Protein AF-A0A819YBJ8-F1 (afdb_monomer_lite)

Radius of gyration: 16.82 Å; chains: 1; bounding box: 35×35×50 Å

Sequence (159 aa):
MLARLQFDNVPVCPVVAVLITIRALQNIDLSQFHKDPNGQQSLECLNHMVMDSFSHLSDVIQYLRLIKHPKIFEFCAIPQLMATATLVQLYNNPLVFTSVVKIRKGLACELMLNCSDIKQVEYYFCLFINKIEKKIQKCSNINNKHMQELINKIKQLFN

pLDDT: mean 78.22, std 20.89, range [26.94, 96.0]

Foldseek 3Di:
DDDPPPPPDDPPPPDDPVPDDPPPPPDDDPVVCLVCLLDPVNLVVQQVSLLVVLLCVLVLLVVLVPDDDQVVSLVSLLVVLQVLLQSLQSHSDSVVSVHDRHDDPVVSVVSSVQRRDSVSSLVSNVVSLVSSLVVLVVDDDPSSVSSVVSSVVSVVSSD

Organism: NCBI:txid433720

Secondary structure (DSSP, 8-state):
------TT-----TT-------SS-TT--TTHHHH-TT-HHHHHHHHHHHHHHHHTHHHHHHHHHH--SHHHHHHHHHHHHHHHHHHHHHTT-GGGGTS-----HHHHHHHHHS-SSHHHHHHHHHHHHHHHHHHHHH---TTHHHHHHHHHHHHGGG-

Structure (mmCIF, N/CA/C/O backbone):
data_AF-A0A819YBJ8-F1
#
_entry.id   AF-A0A819YBJ8-F1
#
loop_
_atom_site.group_PDB
_atom_site.id
_atom_site.type_symbol
_atom_site.label_atom_id
_atom_site.label_alt_id
_atom_site.label_comp_id
_atom_site.label_asym_id
_atom_site.label_entity_id
_atom_site.label_seq_id
_atom_site.pdbx_PDB_ins_code
_atom_site.Cartn_x
_atom_site.Cartn_y
_atom_site.Cartn_z
_atom_site.occupancy
_atom_site.B_iso_or_equiv
_atom_site.auth_seq_id
_atom_site.auth_comp_id
_atom_site.auth_asym_id
_atom_site.auth_atom_id
_atom_site.pdbx_PDB_model_num
ATOM 1 N N . MET A 1 1 ? 19.679 -17.518 25.179 1.00 31.16 1 MET A N 1
ATOM 2 C CA . MET A 1 1 ? 18.471 -18.282 24.800 1.00 31.16 1 MET A CA 1
ATOM 3 C C . MET A 1 1 ? 17.512 -17.339 24.074 1.00 31.16 1 MET A C 1
ATOM 5 O O . MET A 1 1 ? 16.513 -16.912 24.628 1.00 31.16 1 MET A O 1
ATOM 9 N N . LEU A 1 2 ? 17.891 -16.918 22.861 1.00 28.52 2 LEU A N 1
ATOM 10 C CA . LEU A 1 2 ? 17.084 -16.034 22.018 1.00 28.52 2 LEU A CA 1
ATOM 11 C C . LEU A 1 2 ? 16.191 -16.916 21.154 1.00 28.52 2 LEU A C 1
ATOM 13 O O . LEU A 1 2 ? 16.690 -17.708 20.353 1.00 28.52 2 LEU A O 1
ATOM 17 N N . ALA A 1 3 ? 14.884 -16.802 21.373 1.00 26.94 3 ALA A N 1
ATOM 18 C CA . ALA A 1 3 ? 13.868 -17.483 20.599 1.00 26.94 3 ALA A CA 1
ATOM 19 C C . ALA A 1 3 ? 14.064 -17.161 19.113 1.00 26.94 3 ALA A C 1
ATOM 21 O O . ALA A 1 3 ? 13.855 -16.034 18.660 1.00 26.94 3 ALA A O 1
ATOM 22 N N . ARG A 1 4 ? 14.472 -18.182 18.355 1.00 29.23 4 ARG A N 1
ATOM 23 C CA . ARG A 1 4 ? 14.201 -18.276 16.925 1.00 29.23 4 ARG A CA 1
ATOM 24 C C . ARG A 1 4 ? 12.684 -18.195 16.772 1.00 29.23 4 ARG A C 1
ATOM 26 O O . ARG A 1 4 ? 12.002 -19.208 16.871 1.00 29.23 4 ARG A O 1
ATOM 33 N N . LEU A 1 5 ? 12.159 -16.989 16.576 1.00 32.81 5 LEU A N 1
ATOM 34 C CA . LEU A 1 5 ? 10.817 -16.804 16.048 1.00 32.81 5 LEU A CA 1
ATOM 35 C C . LEU A 1 5 ? 10.849 -17.349 14.619 1.00 32.81 5 LEU A C 1
ATOM 37 O O . LEU A 1 5 ? 11.322 -16.697 13.688 1.00 32.81 5 LEU A O 1
ATOM 41 N N . GLN A 1 6 ? 10.458 -18.616 14.509 1.00 33.16 6 GLN A N 1
ATO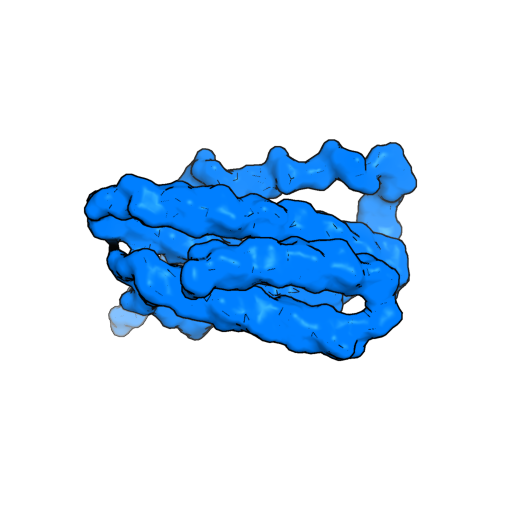M 42 C CA . GLN A 1 6 ? 10.192 -19.319 13.269 1.00 33.16 6 GLN A CA 1
ATOM 43 C C . GLN A 1 6 ? 9.090 -18.553 12.534 1.00 33.16 6 GLN A C 1
ATOM 45 O O . GLN A 1 6 ? 7.911 -18.681 12.845 1.00 33.16 6 GLN A O 1
ATOM 50 N N . PHE A 1 7 ? 9.487 -17.744 11.556 1.00 42.25 7 PHE A N 1
ATOM 51 C CA . PHE A 1 7 ? 8.575 -17.145 10.580 1.00 42.25 7 PHE A CA 1
ATOM 52 C C . PHE A 1 7 ? 8.211 -18.129 9.451 1.00 42.25 7 PHE A C 1
ATOM 54 O O . PHE A 1 7 ? 7.528 -17.741 8.510 1.00 42.25 7 PHE A O 1
ATOM 61 N N . ASP A 1 8 ? 8.629 -19.396 9.549 1.00 35.53 8 ASP A N 1
ATOM 62 C CA . ASP A 1 8 ? 8.460 -20.396 8.487 1.00 35.53 8 ASP A CA 1
ATOM 63 C C . ASP A 1 8 ? 7.144 -21.195 8.578 1.00 35.53 8 ASP A C 1
ATOM 65 O O . ASP A 1 8 ? 6.879 -22.004 7.701 1.00 35.53 8 ASP A O 1
ATOM 69 N N . ASN A 1 9 ? 6.304 -20.979 9.602 1.00 36.88 9 ASN A N 1
ATOM 70 C CA . ASN A 1 9 ? 5.050 -21.731 9.803 1.00 36.88 9 ASN A CA 1
ATOM 71 C C . ASN A 1 9 ? 3.909 -20.886 10.400 1.00 36.88 9 ASN A C 1
ATOM 73 O O . ASN A 1 9 ? 3.123 -21.371 11.215 1.00 36.88 9 ASN A O 1
ATOM 77 N N . VAL A 1 10 ? 3.789 -19.612 10.017 1.00 38.94 10 VAL A N 1
ATOM 78 C CA . VAL A 1 10 ? 2.530 -18.897 10.279 1.00 38.94 10 VAL A CA 1
ATOM 79 C C . VAL A 1 10 ? 1.512 -19.408 9.255 1.00 38.94 10 VAL A C 1
ATOM 81 O O . VAL A 1 10 ? 1.791 -19.293 8.059 1.00 38.94 10 VAL A O 1
ATOM 84 N N . PRO A 1 11 ? 0.367 -19.987 9.668 1.00 31.56 11 PRO A N 1
ATOM 85 C CA . PRO A 1 11 ? -0.674 -20.369 8.729 1.00 31.56 11 PRO A CA 1
ATOM 86 C C . PRO A 1 11 ? -1.072 -19.109 7.970 1.00 31.56 11 PRO A C 1
ATOM 88 O O . PRO A 1 11 ? -1.531 -18.127 8.556 1.00 31.56 11 PRO A O 1
ATOM 91 N N . VAL A 1 12 ? -0.813 -19.123 6.667 1.00 38.38 12 VAL A N 1
ATOM 92 C CA . VAL A 1 12 ? -1.226 -18.075 5.743 1.00 38.38 12 VAL A CA 1
ATOM 93 C C . VAL A 1 12 ? -2.737 -17.987 5.888 1.00 38.38 12 VAL A C 1
ATOM 95 O O . VAL A 1 12 ? -3.439 -18.912 5.486 1.00 38.38 12 VAL A O 1
ATOM 98 N N . CYS A 1 13 ? -3.245 -16.948 6.555 1.00 30.30 13 CYS A N 1
ATOM 99 C CA . CYS A 1 13 ? -4.680 -16.835 6.739 1.00 30.30 13 CYS A CA 1
ATOM 100 C C . CYS A 1 13 ? -5.325 -16.680 5.351 1.00 30.30 13 CYS A C 1
ATOM 102 O O . CYS A 1 13 ? -5.027 -15.705 4.653 1.00 30.30 13 CYS A O 1
ATOM 104 N N . PRO A 1 14 ? -6.179 -17.624 4.925 1.00 35.88 14 PRO A N 1
ATOM 105 C CA . PRO A 1 14 ? -6.569 -17.797 3.530 1.00 35.88 14 PRO A CA 1
ATOM 106 C C . PRO A 1 14 ? -7.708 -16.859 3.100 1.00 35.88 14 PRO A C 1
ATOM 108 O O . PRO A 1 14 ? -8.645 -17.301 2.447 1.00 35.88 14 PRO A O 1
ATOM 111 N N . VAL A 1 15 ? -7.663 -15.567 3.452 1.00 35.88 15 VAL A N 1
ATOM 112 C CA . VAL A 1 15 ? -8.765 -14.642 3.105 1.00 35.88 15 VAL A CA 1
ATOM 113 C C . VAL A 1 15 ? -8.412 -13.600 2.045 1.00 35.88 15 VAL A C 1
ATOM 115 O O . VAL A 1 15 ? -9.329 -13.087 1.424 1.00 35.88 15 VAL A O 1
ATOM 118 N N . VAL A 1 16 ? -7.145 -13.351 1.697 1.00 34.12 16 VAL A N 1
ATOM 119 C CA . VAL A 1 16 ? -6.856 -12.612 0.450 1.00 34.12 16 VAL A CA 1
ATOM 120 C C . VAL A 1 16 ? -5.570 -13.124 -0.194 1.00 34.12 16 VAL A C 1
ATOM 122 O O . VAL A 1 16 ? -4.512 -12.502 -0.135 1.00 34.12 16 VAL A O 1
ATOM 125 N N . ALA A 1 17 ? -5.667 -14.284 -0.845 1.00 33.72 17 ALA A N 1
ATOM 126 C CA . ALA A 1 17 ? -4.879 -14.488 -2.049 1.00 33.72 17 ALA A CA 1
ATOM 127 C C . ALA A 1 17 ? -5.287 -13.364 -3.007 1.00 33.72 17 ALA A C 1
ATOM 129 O O . ALA A 1 17 ? -6.443 -13.300 -3.423 1.00 33.72 17 ALA A O 1
ATOM 130 N N . VAL A 1 18 ? -4.374 -12.440 -3.303 1.00 35.91 18 VAL A N 1
ATOM 131 C CA . VAL A 1 18 ? -4.559 -11.461 -4.378 1.00 35.91 18 VAL A CA 1
ATOM 132 C C . VAL A 1 18 ? -4.536 -12.251 -5.688 1.00 35.91 18 VAL A C 1
ATOM 134 O O . VAL A 1 18 ? -3.501 -12.432 -6.319 1.00 35.91 18 VAL A O 1
ATOM 137 N N . LEU A 1 19 ? -5.687 -12.827 -6.020 1.00 30.12 19 LEU A N 1
ATOM 138 C CA . LEU A 1 19 ? -5.963 -13.628 -7.206 1.00 30.12 19 LEU A CA 1
ATOM 139 C C . LEU A 1 19 ? -7.090 -12.950 -7.991 1.00 30.12 19 LEU A C 1
ATOM 141 O O . LEU A 1 19 ? -8.086 -13.561 -8.347 1.00 30.12 19 LEU A O 1
ATOM 145 N N . ILE A 1 20 ? -6.933 -11.647 -8.210 1.00 30.70 20 ILE A N 1
ATOM 146 C CA . ILE A 1 20 ? -7.686 -10.792 -9.132 1.00 30.70 20 ILE A CA 1
ATOM 147 C C . ILE A 1 20 ? -6.638 -9.712 -9.468 1.00 30.70 20 ILE A C 1
ATOM 149 O O . ILE A 1 20 ? -6.246 -8.976 -8.577 1.00 30.70 20 ILE A O 1
ATOM 153 N N . THR A 1 21 ? -5.924 -9.738 -10.596 1.00 35.25 21 THR A N 1
ATOM 154 C CA . THR A 1 21 ? -6.435 -9.532 -11.953 1.00 35.25 21 THR A CA 1
ATOM 155 C C . THR A 1 21 ? -5.586 -10.188 -13.050 1.00 35.25 21 THR A C 1
ATOM 157 O O . THR A 1 21 ? -4.582 -9.662 -13.525 1.00 35.25 21 THR A O 1
ATOM 160 N N . ILE A 1 22 ? -6.096 -11.288 -13.604 1.00 35.19 22 ILE A N 1
ATOM 161 C CA . ILE A 1 22 ? -5.783 -11.707 -14.978 1.00 35.19 22 ILE A CA 1
ATOM 162 C C . ILE A 1 22 ? -6.905 -11.165 -15.867 1.00 35.19 22 ILE A C 1
ATOM 164 O O . ILE A 1 22 ? -7.810 -11.883 -16.281 1.00 35.19 22 ILE A O 1
ATOM 168 N N . ARG A 1 23 ? -6.907 -9.851 -16.103 1.00 36.06 23 ARG A N 1
ATOM 169 C CA . ARG A 1 23 ? -7.746 -9.240 -17.153 1.00 36.06 23 ARG A CA 1
ATOM 170 C C . ARG A 1 23 ? -6.986 -8.280 -18.071 1.00 36.06 23 ARG A C 1
ATOM 172 O O . ARG A 1 23 ? -7.549 -7.850 -19.067 1.00 36.06 23 ARG A O 1
ATOM 179 N N . ALA A 1 24 ? -5.700 -8.031 -17.803 1.00 35.88 24 ALA A N 1
ATOM 180 C CA . ALA A 1 24 ? -4.827 -7.206 -18.644 1.00 35.88 24 ALA A CA 1
ATOM 181 C C . ALA A 1 24 ? -3.798 -8.005 -19.477 1.00 35.88 24 ALA A C 1
ATOM 183 O O . ALA A 1 24 ? -3.071 -7.425 -20.273 1.00 35.88 24 ALA A O 1
ATOM 184 N N . LEU A 1 25 ? -3.721 -9.333 -19.319 1.00 42.94 25 LEU A N 1
ATOM 185 C CA . LEU A 1 25 ? -2.601 -10.146 -19.826 1.00 42.94 25 LEU A CA 1
ATOM 186 C C . LEU A 1 25 ? -2.957 -11.055 -21.008 1.00 42.94 25 LEU A C 1
ATOM 188 O O . LEU A 1 25 ? -2.346 -12.105 -21.172 1.00 42.94 25 LEU A O 1
ATOM 192 N N . GLN A 1 26 ? -3.946 -10.712 -21.833 1.00 41.66 26 GLN A N 1
ATOM 193 C CA . GLN A 1 26 ? -4.361 -11.642 -22.891 1.00 41.66 26 GLN A CA 1
ATOM 194 C C . GLN A 1 26 ? -3.384 -11.768 -24.073 1.00 41.66 26 GLN A C 1
ATOM 196 O O . GLN A 1 26 ? -3.633 -12.613 -24.917 1.00 41.66 26 GLN A O 1
ATOM 201 N N . ASN A 1 27 ? -2.261 -11.034 -24.127 1.00 47.50 27 ASN A N 1
ATOM 202 C CA . ASN A 1 27 ? -1.284 -11.146 -25.227 1.00 47.50 27 ASN A CA 1
ATOM 203 C C . ASN A 1 27 ? 0.186 -10.866 -24.826 1.00 47.50 27 ASN A C 1
ATOM 205 O O . ASN A 1 27 ? 0.955 -10.372 -25.647 1.00 47.50 27 ASN A O 1
ATOM 209 N N . ILE A 1 28 ? 0.601 -11.126 -23.579 1.00 57.88 28 ILE A N 1
ATOM 210 C CA . ILE A 1 28 ? 1.989 -10.873 -23.140 1.00 57.88 28 ILE A CA 1
ATOM 211 C C . ILE A 1 28 ? 2.692 -12.195 -22.819 1.00 57.88 28 ILE A C 1
ATOM 213 O O . ILE A 1 28 ? 2.272 -12.923 -21.920 1.00 57.88 28 ILE A O 1
ATOM 217 N N . ASP A 1 29 ? 3.789 -12.483 -23.525 1.00 67.06 29 ASP A N 1
ATOM 218 C CA . ASP A 1 29 ? 4.715 -13.549 -23.141 1.00 67.06 29 ASP A CA 1
ATOM 219 C C . ASP A 1 29 ? 5.424 -13.153 -21.840 1.00 67.06 29 ASP A C 1
ATOM 221 O O . ASP A 1 29 ? 6.350 -12.344 -21.831 1.00 67.06 29 ASP A O 1
ATOM 225 N N . LEU A 1 30 ? 4.990 -13.736 -20.723 1.00 75.06 30 LEU A N 1
ATOM 226 C CA . LEU A 1 30 ? 5.535 -13.463 -19.392 1.00 75.06 30 LEU A CA 1
ATOM 227 C C . LEU A 1 30 ? 7.041 -13.756 -19.289 1.00 75.06 30 LEU A C 1
ATOM 229 O O . LEU A 1 30 ? 7.717 -13.181 -18.433 1.00 75.06 30 LEU A O 1
ATOM 233 N N . SER A 1 31 ? 7.592 -14.607 -20.165 1.00 77.44 31 SER A N 1
ATOM 234 C CA . SER A 1 31 ? 9.022 -14.931 -20.168 1.00 77.44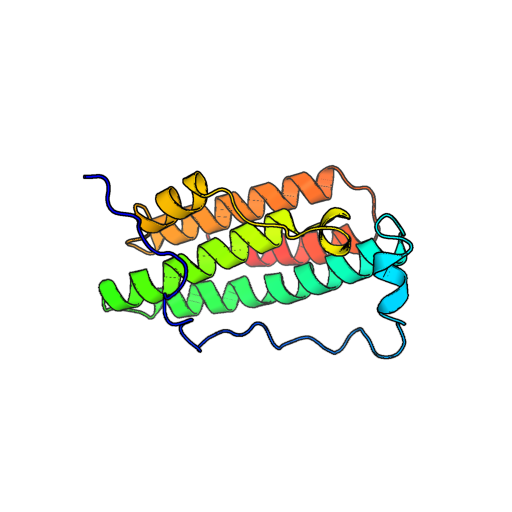 31 SER A CA 1
ATOM 235 C C . SER A 1 31 ? 9.906 -13.732 -20.538 1.00 77.44 31 SER A C 1
ATOM 237 O O . SER A 1 31 ? 11.087 -13.699 -20.177 1.00 77.44 31 SER A O 1
ATOM 239 N N . GLN A 1 32 ? 9.343 -12.716 -21.204 1.00 80.31 32 GLN A N 1
ATOM 240 C CA . GLN A 1 32 ? 10.077 -11.518 -21.610 1.00 80.31 32 GLN A CA 1
ATOM 241 C C . GLN A 1 32 ? 10.463 -10.625 -20.423 1.00 80.31 32 GLN A C 1
ATOM 243 O O . GLN A 1 32 ? 11.506 -9.977 -20.460 1.00 80.31 32 GLN A O 1
ATOM 248 N N . PHE A 1 33 ? 9.688 -10.647 -19.334 1.00 83.06 33 PHE A N 1
ATOM 249 C CA . PHE A 1 33 ? 9.925 -9.778 -18.178 1.00 83.06 33 PHE A CA 1
ATOM 250 C C . PHE A 1 33 ? 11.206 -10.125 -17.416 1.00 83.06 33 PHE A C 1
ATOM 252 O O . PHE A 1 33 ? 11.863 -9.241 -16.875 1.00 83.06 33 PHE A O 1
ATOM 259 N N . HIS A 1 34 ? 11.604 -11.400 -17.415 1.00 81.31 34 HIS A N 1
ATOM 260 C CA . HIS A 1 34 ? 12.889 -11.816 -16.849 1.00 81.31 34 HIS A CA 1
ATOM 261 C C . HIS A 1 34 ? 14.071 -11.420 -17.752 1.00 81.31 34 HIS A C 1
ATOM 263 O O . HIS A 1 34 ? 15.171 -11.173 -17.261 1.00 81.31 34 HIS A O 1
ATOM 269 N N . LYS A 1 35 ? 13.865 -11.373 -19.076 1.00 86.81 35 LYS A N 1
ATOM 270 C CA . LYS A 1 35 ? 14.911 -11.036 -20.057 1.00 86.81 35 LYS A CA 1
ATOM 271 C C . LYS A 1 35 ? 15.186 -9.535 -20.104 1.00 86.81 35 LYS A C 1
ATOM 273 O O . LYS A 1 35 ? 16.344 -9.143 -20.202 1.00 86.81 35 LYS A O 1
ATOM 278 N N . ASP A 1 36 ? 14.137 -8.721 -20.007 1.00 88.00 36 ASP A N 1
ATOM 279 C CA . ASP A 1 36 ? 14.237 -7.263 -19.971 1.00 88.00 36 ASP A CA 1
ATOM 280 C C . ASP A 1 36 ? 13.488 -6.678 -18.757 1.00 88.00 36 ASP A C 1
ATOM 282 O O . ASP A 1 36 ? 12.376 -6.151 -18.880 1.00 88.00 36 ASP A O 1
ATOM 286 N N . PRO A 1 37 ? 14.076 -6.767 -17.551 1.00 84.19 37 PRO A N 1
ATOM 287 C CA . PRO A 1 37 ? 13.425 -6.326 -16.319 1.00 84.19 37 PRO A CA 1
ATOM 288 C C . PRO A 1 37 ? 13.256 -4.801 -16.235 1.00 84.19 37 PRO A C 1
ATOM 290 O O . PRO A 1 37 ? 12.368 -4.320 -15.534 1.00 84.19 37 PRO A O 1
ATOM 293 N N . ASN A 1 38 ? 14.092 -4.037 -16.947 1.00 86.81 38 ASN A N 1
ATOM 294 C CA . ASN A 1 38 ? 13.994 -2.575 -17.037 1.00 86.81 38 ASN A CA 1
ATOM 295 C C . ASN A 1 38 ? 13.171 -2.116 -18.248 1.00 86.81 38 ASN A C 1
ATOM 297 O O . ASN A 1 38 ? 12.952 -0.914 -18.414 1.00 86.81 38 ASN A O 1
ATOM 301 N N . GLY A 1 39 ? 12.726 -3.060 -19.077 1.00 86.44 39 GLY A N 1
ATOM 302 C CA . GLY A 1 39 ? 11.939 -2.802 -20.264 1.00 86.44 39 GLY A CA 1
ATOM 303 C C . GLY A 1 39 ? 10.671 -2.036 -19.936 1.00 86.44 39 GLY A C 1
ATOM 304 O O . GLY A 1 39 ? 10.001 -2.290 -18.929 1.00 86.44 39 GLY A O 1
ATOM 305 N N . GLN A 1 40 ? 10.321 -1.106 -20.821 1.00 86.38 40 GLN A N 1
ATOM 306 C CA . GLN A 1 40 ? 9.124 -0.287 -20.675 1.00 86.38 40 GLN A CA 1
ATOM 307 C C . GLN A 1 40 ? 7.874 -1.162 -20.491 1.00 86.38 40 GLN A C 1
ATOM 309 O O . GLN A 1 40 ? 7.118 -0.945 -19.551 1.00 86.38 40 GLN A O 1
ATOM 314 N N . GLN A 1 41 ? 7.713 -2.210 -21.305 1.00 84.69 41 GLN A N 1
ATOM 315 C CA . GLN A 1 41 ? 6.573 -3.131 -21.214 1.00 84.69 41 GLN A CA 1
ATOM 316 C C . GLN A 1 41 ? 6.519 -3.884 -19.876 1.00 84.69 41 GLN A C 1
ATOM 318 O O . GLN A 1 41 ? 5.441 -4.043 -19.302 1.00 84.69 41 GLN A O 1
ATOM 323 N N . SER A 1 42 ? 7.671 -4.314 -19.351 1.00 86.25 42 SER A N 1
ATOM 324 C CA . SER A 1 42 ? 7.776 -4.998 -18.057 1.00 86.25 42 SER A CA 1
ATOM 325 C C . SER A 1 42 ? 7.311 -4.083 -16.925 1.00 86.25 42 SER A C 1
ATOM 327 O O . SER A 1 42 ? 6.433 -4.442 -16.137 1.00 86.25 42 SER A O 1
ATOM 329 N N . LEU A 1 43 ? 7.843 -2.860 -16.874 1.00 86.94 43 LEU A N 1
ATOM 330 C CA . LEU A 1 43 ? 7.492 -1.886 -15.841 1.00 86.94 43 LEU A CA 1
ATOM 331 C C . LEU A 1 43 ? 6.053 -1.377 -15.974 1.00 86.94 43 LEU A C 1
ATOM 333 O O . LEU A 1 43 ? 5.383 -1.187 -14.960 1.00 86.94 43 LEU A O 1
ATOM 337 N N . GLU A 1 44 ? 5.547 -1.181 -17.190 1.00 85.75 44 GLU A N 1
ATOM 338 C CA . GLU A 1 44 ? 4.155 -0.790 -17.424 1.00 85.75 44 GLU A CA 1
ATOM 339 C C . GLU A 1 44 ? 3.181 -1.874 -16.963 1.00 85.75 44 GLU A C 1
ATOM 341 O O . GLU A 1 44 ? 2.234 -1.563 -16.239 1.00 85.75 44 GLU A O 1
ATOM 346 N N . CYS A 1 45 ? 3.452 -3.139 -17.296 1.00 86.81 45 CYS A N 1
ATOM 347 C CA . CYS A 1 45 ? 2.663 -4.273 -16.829 1.00 86.81 45 CYS A CA 1
ATOM 348 C C . CYS A 1 45 ? 2.674 -4.376 -15.297 1.00 86.81 45 CYS A C 1
ATOM 350 O O . CYS A 1 45 ? 1.622 -4.534 -14.675 1.00 86.81 45 CYS A O 1
ATOM 352 N N . LEU A 1 46 ? 3.850 -4.254 -14.672 1.00 86.69 46 LEU A N 1
ATOM 353 C CA . LEU A 1 46 ? 3.979 -4.256 -13.214 1.00 86.69 46 LEU A CA 1
ATOM 354 C C . LEU A 1 46 ? 3.178 -3.122 -12.574 1.00 86.69 46 LEU A C 1
ATOM 356 O O . LEU A 1 46 ? 2.410 -3.355 -11.643 1.00 86.69 46 LEU A O 1
ATOM 360 N N . ASN A 1 47 ? 3.328 -1.902 -13.086 1.00 88.81 47 ASN A N 1
ATOM 361 C CA . ASN A 1 47 ? 2.628 -0.734 -12.563 1.00 88.81 47 ASN A CA 1
ATOM 362 C C . ASN A 1 47 ? 1.110 -0.866 -12.730 1.00 88.81 47 ASN A C 1
ATOM 364 O O . ASN A 1 47 ? 0.377 -0.474 -11.824 1.00 88.81 47 ASN A O 1
ATOM 368 N N . HIS A 1 48 ? 0.639 -1.467 -13.827 1.00 86.69 48 HIS A N 1
ATOM 369 C CA . HIS A 1 48 ? -0.777 -1.765 -14.023 1.00 86.69 48 HIS A CA 1
ATOM 370 C C . HIS A 1 48 ? -1.302 -2.761 -12.975 1.00 86.69 48 HIS A C 1
ATOM 372 O O . HIS A 1 48 ? -2.329 -2.502 -12.356 1.00 86.69 48 HIS A O 1
ATOM 378 N N . MET A 1 49 ? -0.587 -3.865 -12.720 1.00 86.31 49 MET A N 1
ATOM 379 C CA . MET A 1 49 ? -0.975 -4.840 -11.684 1.00 86.31 49 MET A CA 1
ATOM 380 C C . MET A 1 49 ? -0.992 -4.223 -10.279 1.00 86.31 49 MET A C 1
ATOM 382 O O . MET A 1 49 ? -1.890 -4.495 -9.482 1.00 86.31 49 MET A O 1
ATOM 386 N N . VAL A 1 50 ? -0.011 -3.367 -9.973 1.00 89.75 50 VAL A N 1
ATOM 387 C CA . VAL A 1 50 ? 0.040 -2.652 -8.692 1.00 89.75 50 VAL A CA 1
ATOM 388 C C . VAL A 1 50 ? -1.125 -1.670 -8.568 1.00 89.75 50 VAL A C 1
ATOM 390 O O . VAL A 1 50 ? -1.757 -1.635 -7.517 1.00 89.75 50 VAL A O 1
ATOM 393 N N . MET A 1 51 ? -1.422 -0.894 -9.614 1.00 88.69 51 MET A N 1
ATOM 394 C CA . MET A 1 51 ? -2.549 0.047 -9.633 1.00 88.69 51 MET A CA 1
ATOM 395 C C . MET A 1 51 ? -3.877 -0.671 -9.404 1.00 88.69 51 MET A C 1
ATOM 397 O O . MET A 1 51 ? -4.683 -0.231 -8.588 1.00 88.69 51 MET A O 1
ATOM 401 N N . ASP A 1 52 ? -4.080 -1.789 -10.091 1.00 86.25 52 ASP A N 1
ATOM 402 C CA . ASP A 1 52 ? -5.278 -2.599 -9.940 1.00 86.25 52 ASP A CA 1
ATOM 403 C C . ASP A 1 52 ? -5.423 -3.145 -8.509 1.00 86.25 52 ASP A C 1
ATOM 405 O O . ASP A 1 52 ? -6.452 -2.936 -7.870 1.00 86.25 52 ASP A O 1
ATOM 409 N N . SER A 1 53 ? -4.346 -3.681 -7.927 1.00 87.00 53 SER A N 1
ATOM 410 C CA . SER A 1 53 ? -4.341 -4.118 -6.522 1.00 87.00 53 SER A CA 1
ATOM 411 C C . SER A 1 53 ? -4.621 -2.967 -5.545 1.00 87.00 53 SER A C 1
ATOM 413 O O . SER A 1 53 ? -5.337 -3.138 -4.559 1.00 87.00 53 SER A O 1
ATOM 415 N N . PHE A 1 54 ? -4.078 -1.775 -5.816 1.00 88.81 54 PHE A N 1
ATOM 416 C CA . PHE A 1 54 ? -4.335 -0.567 -5.026 1.00 88.81 54 PHE A CA 1
ATOM 417 C C . PHE A 1 54 ? -5.800 -0.119 -5.088 1.00 88.81 54 PHE A C 1
ATOM 419 O O . PHE A 1 54 ? -6.253 0.564 -4.170 1.00 88.81 54 PHE A O 1
ATOM 426 N N . SER A 1 55 ? -6.553 -0.493 -6.128 1.00 89.19 55 SER A N 1
ATOM 427 C CA . SER A 1 55 ? -7.954 -0.081 -6.276 1.00 89.19 55 SER A CA 1
ATOM 428 C C . SER A 1 55 ? -8.857 -0.639 -5.173 1.00 89.19 55 SER A C 1
ATOM 430 O O . SER A 1 55 ? -9.776 0.044 -4.720 1.00 89.19 55 SER A O 1
ATOM 432 N N . HIS A 1 56 ? -8.507 -1.814 -4.649 1.00 89.06 56 HIS A N 1
ATOM 433 C CA . HIS A 1 56 ? -9.211 -2.496 -3.563 1.00 89.06 56 HIS A CA 1
ATOM 434 C C . HIS A 1 56 ? -8.947 -1.902 -2.176 1.00 89.06 56 HIS A C 1
ATOM 436 O O . HIS A 1 56 ? -9.588 -2.295 -1.201 1.00 89.06 56 HIS A O 1
ATOM 442 N N . LEU A 1 57 ? -8.019 -0.947 -2.051 1.00 89.25 57 LEU A N 1
ATOM 443 C CA . LEU A 1 57 ? -7.653 -0.370 -0.757 1.00 89.25 57 LEU A CA 1
ATOM 444 C C . LEU A 1 57 ? -8.850 0.2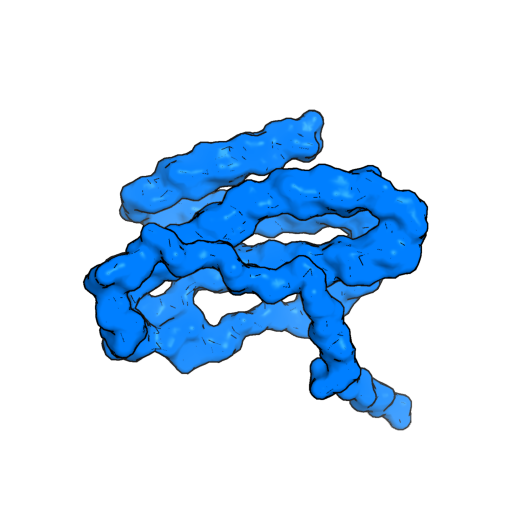95 -0.063 1.00 89.25 57 LEU A C 1
ATOM 446 O O . LEU A 1 57 ? -8.992 0.202 1.154 1.00 89.25 57 LEU A O 1
ATOM 450 N N . SER A 1 58 ? -9.740 0.902 -0.850 1.00 90.06 58 SER A N 1
ATOM 451 C CA . SER A 1 58 ? -10.992 1.498 -0.376 1.00 90.06 58 SER A CA 1
ATOM 452 C C . SER A 1 58 ? -11.879 0.479 0.343 1.00 90.06 58 SER A C 1
ATOM 454 O O . SER A 1 58 ? -12.341 0.734 1.457 1.00 90.06 58 SER A O 1
ATOM 456 N N . ASP A 1 59 ? -12.061 -0.694 -0.266 1.00 89.12 59 ASP A N 1
ATOM 457 C CA . ASP A 1 59 ? -12.892 -1.773 0.272 1.00 89.12 59 ASP A CA 1
ATOM 458 C C . ASP A 1 59 ? -12.252 -2.378 1.526 1.00 89.12 59 ASP A C 1
ATOM 460 O O . ASP A 1 59 ? -12.940 -2.666 2.505 1.00 89.12 59 ASP A O 1
ATOM 464 N N . VAL A 1 60 ? -10.920 -2.502 1.540 1.00 91.81 60 VAL A N 1
ATOM 465 C CA . VAL A 1 60 ? -10.160 -2.970 2.709 1.00 91.81 60 VAL A CA 1
ATOM 466 C C . VAL A 1 60 ? -10.366 -2.045 3.908 1.00 91.81 60 VAL A C 1
ATOM 468 O O . VAL A 1 60 ? -10.636 -2.523 5.009 1.00 91.81 60 VAL A O 1
ATOM 471 N N . ILE A 1 61 ? -10.277 -0.725 3.719 1.00 91.38 61 ILE A N 1
ATOM 472 C CA . ILE A 1 61 ? -10.485 0.248 4.804 1.00 91.38 61 ILE A CA 1
ATOM 473 C C . ILE A 1 61 ? -11.919 0.155 5.335 1.00 91.38 61 ILE A C 1
ATOM 475 O O . ILE A 1 61 ? -12.126 0.116 6.549 1.00 91.38 61 ILE A O 1
ATOM 479 N N . GLN A 1 62 ? -12.910 0.077 4.441 1.00 92.00 62 GLN A N 1
ATOM 480 C CA . GLN A 1 62 ? -14.311 -0.080 4.835 1.00 92.00 62 GLN A CA 1
ATOM 481 C C . GLN A 1 62 ? -14.535 -1.377 5.614 1.00 92.00 62 GLN A C 1
ATOM 483 O O . GLN A 1 62 ? -15.164 -1.352 6.668 1.00 92.00 62 GLN A O 1
ATOM 488 N N . TYR A 1 63 ? -13.964 -2.488 5.153 1.00 93.19 63 TYR A N 1
ATOM 489 C CA . TYR A 1 63 ? -14.030 -3.767 5.850 1.00 93.19 63 TYR A CA 1
ATOM 490 C C . TYR A 1 63 ? -13.432 -3.683 7.261 1.00 93.19 63 TYR A C 1
ATOM 492 O O . TYR A 1 63 ? -14.077 -4.092 8.226 1.00 93.19 63 TYR A O 1
ATOM 500 N N . LEU A 1 64 ? -12.240 -3.095 7.414 1.00 93.19 64 LEU A N 1
ATOM 501 C CA . LEU A 1 64 ? -11.585 -2.963 8.720 1.00 93.19 64 LEU A CA 1
ATOM 502 C C . LEU A 1 64 ? -12.391 -2.092 9.697 1.00 93.19 64 LEU A C 1
ATOM 504 O O . LEU A 1 64 ? -12.424 -2.399 10.887 1.00 93.19 64 LEU A O 1
ATOM 508 N N . ARG A 1 65 ? -13.105 -1.066 9.208 1.00 94.56 65 ARG A N 1
ATOM 509 C CA . ARG A 1 65 ? -14.019 -0.237 10.023 1.00 94.56 65 ARG A CA 1
ATOM 510 C C . ARG A 1 65 ? -15.205 -1.024 10.599 1.00 94.56 65 ARG A C 1
ATOM 512 O O . ARG A 1 65 ? -15.769 -0.609 11.608 1.00 94.56 65 ARG A O 1
ATOM 519 N N . LEU A 1 66 ? -15.592 -2.147 9.988 1.00 94.94 66 LEU A N 1
ATOM 520 C CA . LEU A 1 66 ? -16.721 -2.971 10.440 1.00 94.94 66 LEU A CA 1
ATOM 521 C C . LEU A 1 66 ? -16.337 -3.977 11.539 1.00 94.94 66 LEU A C 1
ATOM 523 O O . LEU A 1 66 ? -17.217 -4.494 12.235 1.00 94.94 66 LEU A O 1
ATOM 527 N N . ILE A 1 67 ? -15.045 -4.268 11.718 1.00 93.69 67 ILE A N 1
ATOM 528 C CA . ILE A 1 67 ? -14.583 -5.269 12.685 1.00 93.69 67 ILE A CA 1
ATOM 529 C C . ILE A 1 67 ? -14.589 -4.680 14.096 1.00 93.69 67 ILE A C 1
ATOM 531 O O . ILE A 1 67 ? -13.842 -3.761 14.412 1.00 93.69 67 ILE A O 1
ATOM 535 N N . LYS A 1 68 ? -15.398 -5.270 14.980 1.00 94.19 68 LYS A N 1
ATOM 536 C CA . LYS A 1 68 ? -15.538 -4.811 16.372 1.00 94.19 68 LYS A CA 1
ATOM 537 C C . LYS A 1 68 ? -14.598 -5.507 17.352 1.00 94.19 68 LYS A C 1
ATOM 539 O O . LYS A 1 68 ? -14.253 -4.934 18.378 1.00 94.19 68 LYS A O 1
ATOM 544 N N . HIS A 1 69 ? -14.226 -6.758 17.079 1.00 94.62 69 HIS A N 1
ATOM 545 C CA . HIS A 1 69 ? -13.436 -7.551 18.018 1.00 94.62 69 HIS A CA 1
ATOM 546 C C . HIS A 1 69 ? -11.939 -7.222 17.873 1.00 94.62 69 HIS A C 1
ATOM 548 O O . HIS A 1 69 ? -11.375 -7.544 16.824 1.00 94.62 69 HIS A O 1
ATOM 554 N N . PRO A 1 70 ? -11.256 -6.678 18.901 1.00 92.69 70 PRO A N 1
ATOM 555 C CA . PRO A 1 70 ? -9.894 -6.144 18.764 1.00 92.69 70 PRO A CA 1
ATOM 556 C C . PRO A 1 70 ? -8.878 -7.149 18.213 1.00 92.69 70 PRO A C 1
ATOM 558 O O . PRO A 1 70 ? -8.113 -6.835 17.311 1.00 92.69 70 PRO A O 1
ATOM 561 N N . LYS A 1 71 ? -8.919 -8.406 18.672 1.00 91.94 71 LYS A N 1
ATOM 562 C CA . LYS A 1 71 ? -7.999 -9.442 18.169 1.00 91.94 71 LYS A CA 1
ATOM 563 C C . LYS A 1 71 ? -8.277 -9.874 16.731 1.00 91.94 71 LYS A C 1
ATOM 565 O O . LYS A 1 71 ? -7.345 -10.243 16.029 1.00 91.94 71 LYS A O 1
ATOM 570 N N . ILE A 1 72 ? -9.534 -9.805 16.288 1.00 92.81 72 ILE A N 1
ATOM 571 C CA . ILE A 1 72 ? -9.886 -10.080 14.887 1.00 92.81 72 ILE A CA 1
ATOM 572 C C . ILE A 1 72 ? -9.462 -8.882 14.033 1.00 92.81 72 ILE A C 1
ATOM 574 O O . ILE A 1 72 ? -8.936 -9.068 12.942 1.00 92.81 72 ILE A O 1
ATOM 578 N N . PHE A 1 73 ? -9.624 -7.663 14.557 1.00 94.00 73 PHE A N 1
ATOM 579 C CA . PHE A 1 73 ? -9.165 -6.445 13.906 1.00 94.00 73 PHE A CA 1
ATOM 580 C C . PHE A 1 73 ? -7.654 -6.481 13.676 1.00 94.00 73 PHE A C 1
ATOM 582 O O . PHE A 1 73 ? -7.236 -6.382 12.531 1.00 94.00 73 PHE A O 1
ATOM 589 N N . GLU A 1 74 ? -6.846 -6.704 14.718 1.00 91.94 74 GLU A N 1
ATOM 590 C CA . GLU A 1 74 ? -5.380 -6.814 14.610 1.00 91.94 74 GLU A CA 1
ATOM 591 C C . GLU A 1 74 ? -4.975 -7.886 13.587 1.00 91.94 74 GLU A C 1
ATOM 593 O O . GLU A 1 74 ? -4.150 -7.648 12.702 1.00 91.94 74 GLU A O 1
ATOM 598 N N . PHE A 1 75 ? -5.610 -9.058 13.669 1.00 90.12 75 PHE A N 1
ATOM 599 C CA . PHE A 1 75 ? -5.355 -10.180 12.773 1.00 90.12 75 PHE A CA 1
ATOM 600 C C . PHE A 1 75 ? -5.658 -9.861 11.305 1.00 90.12 75 PHE A C 1
ATOM 602 O O . PHE A 1 75 ? -4.924 -10.298 10.421 1.00 90.12 75 PHE A O 1
ATOM 609 N N . CYS A 1 76 ? -6.709 -9.086 11.033 1.00 91.38 76 CYS A N 1
ATOM 610 C CA . CYS A 1 76 ? -7.035 -8.643 9.683 1.00 91.38 76 CYS A CA 1
ATOM 611 C C . CYS A 1 76 ? -6.199 -7.434 9.243 1.00 91.38 76 CYS A C 1
ATOM 613 O O . CYS A 1 76 ? -5.792 -7.381 8.091 1.00 91.38 76 CYS A O 1
ATOM 615 N N . ALA A 1 77 ? -5.925 -6.470 10.117 1.00 92.06 77 ALA A N 1
ATOM 616 C CA . ALA A 1 77 ? -5.295 -5.201 9.765 1.00 92.06 77 ALA A CA 1
ATOM 617 C C . ALA A 1 77 ? -3.798 -5.339 9.460 1.00 92.06 77 ALA A C 1
ATOM 619 O O . ALA A 1 77 ? -3.314 -4.785 8.470 1.00 92.06 77 ALA A O 1
ATOM 620 N N . ILE A 1 78 ? -3.064 -6.102 10.277 1.00 89.38 78 ILE A N 1
ATOM 621 C CA . ILE A 1 78 ? -1.607 -6.238 10.148 1.00 89.38 78 ILE A CA 1
ATOM 622 C C . ILE A 1 78 ? -1.214 -6.798 8.763 1.00 89.38 78 ILE A C 1
ATOM 624 O O . ILE A 1 78 ? -0.384 -6.173 8.091 1.00 89.38 78 ILE A O 1
ATOM 628 N N . PRO A 1 79 ? -1.813 -7.903 8.263 1.00 88.81 79 PRO A N 1
ATOM 629 C CA . PRO A 1 79 ? -1.513 -8.407 6.923 1.00 88.81 79 PRO A CA 1
ATOM 630 C C . PRO A 1 79 ? -1.839 -7.409 5.807 1.00 88.81 79 PRO A C 1
ATOM 632 O O . PRO A 1 79 ? -1.074 -7.303 4.851 1.00 88.81 79 PRO A O 1
ATOM 635 N N . GLN A 1 80 ? -2.927 -6.642 5.931 1.00 91.69 80 GLN A N 1
ATOM 636 C CA . GLN A 1 80 ? -3.344 -5.670 4.910 1.00 91.69 80 GLN A CA 1
ATOM 637 C C . GLN A 1 80 ? -2.354 -4.505 4.794 1.00 91.69 80 GLN A C 1
ATOM 639 O O . GLN A 1 80 ? -2.007 -4.064 3.692 1.00 91.69 80 GLN A O 1
ATOM 644 N N . LEU A 1 81 ? -1.815 -4.046 5.925 1.00 92.31 81 LEU A N 1
ATOM 645 C CA . LEU A 1 81 ? -0.765 -3.031 5.940 1.00 92.31 81 LEU A CA 1
ATOM 646 C C . LEU A 1 81 ? 0.561 -3.561 5.394 1.00 92.31 81 LEU A C 1
ATOM 648 O O . LEU A 1 81 ? 1.225 -2.864 4.626 1.00 92.31 81 LEU A O 1
ATOM 652 N N . MET A 1 82 ? 0.935 -4.803 5.716 1.00 89.88 82 MET A N 1
ATOM 653 C CA . MET A 1 82 ? 2.123 -5.442 5.136 1.00 89.88 82 MET A CA 1
ATOM 654 C C . MET A 1 82 ? 1.992 -5.634 3.620 1.00 89.88 82 MET A C 1
ATOM 656 O O . MET A 1 82 ? 2.955 -5.392 2.883 1.00 89.88 82 MET A O 1
ATOM 660 N N . ALA A 1 83 ? 0.807 -6.020 3.141 1.00 87.56 83 ALA A N 1
ATOM 661 C CA . ALA A 1 83 ? 0.511 -6.136 1.718 1.00 87.56 83 ALA A CA 1
ATOM 662 C C . ALA A 1 83 ? 0.642 -4.774 1.022 1.00 87.56 83 ALA A C 1
ATOM 664 O O . ALA A 1 83 ? 1.373 -4.649 0.040 1.00 87.56 83 ALA A O 1
ATOM 665 N N . THR A 1 84 ? 0.052 -3.723 1.593 1.00 92.56 84 THR A N 1
ATOM 666 C CA . THR A 1 84 ? 0.140 -2.360 1.042 1.00 92.56 84 THR A CA 1
ATOM 667 C C . THR A 1 84 ? 1.578 -1.844 1.024 1.00 92.56 84 THR A C 1
ATOM 669 O O . THR A 1 84 ? 2.045 -1.324 0.010 1.00 92.56 84 THR A O 1
ATOM 672 N N . ALA A 1 85 ? 2.333 -2.054 2.104 1.00 89.62 85 ALA A N 1
ATOM 673 C CA . ALA A 1 85 ? 3.756 -1.731 2.159 1.00 89.62 85 ALA A CA 1
ATOM 674 C C . ALA A 1 85 ? 4.560 -2.463 1.072 1.00 89.62 85 ALA A C 1
ATOM 676 O O . ALA A 1 85 ? 5.493 -1.892 0.501 1.00 89.62 85 ALA A O 1
ATOM 677 N N . THR A 1 86 ? 4.190 -3.710 0.772 1.00 87.50 86 THR A N 1
ATOM 678 C CA . THR A 1 86 ? 4.799 -4.502 -0.300 1.00 87.50 86 THR A CA 1
ATOM 679 C C . THR A 1 86 ? 4.465 -3.907 -1.665 1.00 87.50 86 THR A C 1
ATOM 681 O O . THR A 1 86 ? 5.391 -3.638 -2.425 1.00 87.50 86 THR A O 1
ATOM 684 N N . LEU A 1 87 ? 3.200 -3.580 -1.954 1.00 90.62 87 LEU A N 1
ATOM 685 C CA . LEU A 1 87 ? 2.804 -2.927 -3.212 1.00 90.62 87 LEU A CA 1
ATOM 686 C C . LEU A 1 87 ? 3.576 -1.616 -3.455 1.00 90.62 87 LEU A C 1
ATOM 688 O O . LEU A 1 87 ? 4.046 -1.365 -4.565 1.00 90.62 87 LEU A O 1
ATOM 692 N N . VAL A 1 88 ? 3.810 -0.815 -2.407 1.00 92.50 88 VAL A N 1
ATOM 693 C CA . VAL A 1 88 ? 4.665 0.387 -2.492 1.00 92.50 88 VAL A CA 1
ATOM 694 C C . VAL A 1 88 ? 6.104 0.044 -2.903 1.00 92.50 88 VAL A C 1
ATOM 696 O O . VAL A 1 88 ? 6.728 0.805 -3.648 1.00 92.50 88 VAL A O 1
ATOM 699 N N . GLN A 1 89 ? 6.668 -1.074 -2.435 1.00 87.25 89 GLN A N 1
ATOM 700 C CA . GLN A 1 89 ? 8.009 -1.527 -2.836 1.00 87.25 89 GLN A CA 1
ATOM 701 C C . GLN A 1 89 ? 8.046 -2.053 -4.274 1.00 87.25 89 GLN A C 1
ATOM 703 O O . GLN A 1 89 ? 9.047 -1.829 -4.958 1.00 87.25 89 GLN A O 1
ATOM 708 N N . LEU A 1 90 ? 6.971 -2.703 -4.729 1.00 88.81 90 LEU A N 1
ATOM 709 C CA . LEU A 1 90 ? 6.842 -3.232 -6.088 1.00 88.81 90 LEU A CA 1
ATOM 710 C C . LEU A 1 90 ? 6.673 -2.120 -7.132 1.00 88.81 90 LEU A C 1
ATOM 712 O O . LEU A 1 90 ? 7.215 -2.239 -8.226 1.00 88.81 90 LEU A O 1
ATOM 716 N N . TYR A 1 91 ? 5.970 -1.027 -6.803 1.00 90.44 91 TYR A N 1
ATOM 717 C CA . TYR A 1 91 ? 5.704 0.046 -7.766 1.00 90.44 91 TYR A CA 1
ATOM 718 C C . TYR A 1 91 ? 6.992 0.603 -8.386 1.00 90.44 91 TYR A C 1
ATOM 720 O O . TYR A 1 91 ? 7.893 1.075 -7.670 1.00 90.44 91 TYR A O 1
ATOM 728 N N . ASN A 1 92 ? 7.026 0.569 -9.721 1.00 90.56 92 ASN A N 1
ATOM 729 C CA . ASN A 1 92 ? 8.119 0.986 -10.586 1.00 90.56 92 ASN A CA 1
ATOM 730 C C . ASN A 1 92 ? 9.484 0.406 -10.174 1.00 90.56 92 ASN A C 1
ATOM 732 O O . ASN A 1 92 ? 10.478 1.131 -10.091 1.00 90.56 92 ASN A O 1
ATOM 736 N N . ASN A 1 93 ? 9.516 -0.890 -9.844 1.00 88.12 93 ASN A N 1
ATOM 737 C CA . ASN A 1 93 ? 10.716 -1.573 -9.377 1.00 88.12 93 ASN A CA 1
ATOM 738 C C . ASN A 1 93 ? 11.084 -2.770 -10.280 1.00 88.12 93 ASN A C 1
ATOM 740 O O . ASN A 1 93 ? 10.460 -3.825 -10.170 1.00 88.12 93 ASN A O 1
ATOM 744 N N . PRO A 1 94 ? 12.131 -2.662 -11.117 1.00 88.00 94 PRO A N 1
ATOM 745 C CA . PRO A 1 94 ? 12.554 -3.749 -12.007 1.00 88.00 94 PRO A CA 1
ATOM 746 C C . PRO A 1 94 ? 13.116 -4.963 -11.250 1.00 88.00 94 PRO A C 1
ATOM 748 O O . PRO A 1 94 ? 13.120 -6.075 -11.774 1.00 88.00 94 PRO A O 1
ATOM 751 N N . LEU A 1 95 ? 13.544 -4.790 -9.990 1.00 83.50 95 LEU A N 1
ATOM 752 C CA . LEU A 1 95 ? 14.070 -5.884 -9.164 1.00 83.50 95 LEU A CA 1
ATOM 753 C C . LEU A 1 95 ? 13.031 -6.970 -8.876 1.00 83.50 95 LEU A C 1
ATOM 755 O O . LEU A 1 95 ? 13.414 -8.065 -8.475 1.00 83.50 95 LEU A O 1
ATOM 759 N N . VAL A 1 96 ? 11.744 -6.683 -9.088 1.00 84.00 96 VAL A N 1
ATOM 760 C CA . VAL A 1 96 ? 10.651 -7.658 -8.969 1.00 84.00 96 VAL A CA 1
ATOM 761 C C . VAL A 1 96 ? 10.843 -8.837 -9.920 1.00 84.00 96 VAL A C 1
ATOM 763 O O . VAL A 1 96 ? 10.468 -9.957 -9.588 1.00 84.00 96 VAL A O 1
ATOM 766 N N . PHE A 1 97 ? 11.456 -8.604 -11.079 1.00 83.31 97 PHE A N 1
ATOM 767 C CA . PHE A 1 97 ? 11.645 -9.630 -12.102 1.00 83.31 97 PHE A CA 1
ATOM 768 C C . PHE A 1 97 ? 12.916 -10.461 -11.912 1.00 83.31 97 PHE A C 1
ATOM 770 O O . PHE A 1 97 ? 13.039 -11.531 -12.501 1.00 83.31 97 PHE A O 1
ATOM 777 N N . THR A 1 98 ? 13.862 -9.984 -11.100 1.00 81.56 98 THR A N 1
ATOM 778 C CA . THR A 1 98 ? 15.175 -10.622 -10.909 1.00 81.56 98 THR A CA 1
ATOM 779 C C . THR A 1 98 ? 15.405 -11.122 -9.487 1.00 81.56 98 THR A C 1
ATOM 781 O O . THR A 1 98 ? 16.320 -11.907 -9.245 1.00 81.56 98 THR A O 1
ATOM 784 N N . SER A 1 99 ? 14.607 -10.669 -8.520 1.00 77.19 99 SER A N 1
ATOM 785 C CA . SER A 1 99 ? 14.824 -10.947 -7.104 1.00 77.19 99 SER A CA 1
ATOM 786 C C . SER A 1 99 ? 13.531 -10.892 -6.295 1.00 77.19 99 SER A C 1
ATOM 788 O O . SER A 1 99 ? 12.527 -10.307 -6.700 1.00 77.19 99 SER A O 1
ATOM 790 N N . VAL A 1 100 ? 13.562 -11.472 -5.095 1.00 77.56 100 VAL A N 1
ATOM 791 C CA . VAL A 1 100 ? 12.415 -11.421 -4.187 1.00 77.56 100 VAL A CA 1
ATOM 792 C C . VAL A 1 100 ? 12.396 -10.088 -3.439 1.00 77.56 100 VAL A C 1
ATOM 794 O O . VAL A 1 100 ? 13.181 -9.863 -2.516 1.00 77.56 100 VAL A O 1
ATOM 797 N N . VAL A 1 101 ? 11.453 -9.219 -3.797 1.00 79.00 101 VAL A N 1
ATOM 798 C CA . VAL A 1 101 ? 11.208 -7.956 -3.092 1.00 79.00 101 VAL A CA 1
ATOM 799 C C . VAL A 1 101 ? 10.389 -8.225 -1.829 1.00 79.00 101 VAL A C 1
ATOM 801 O O . VAL A 1 101 ? 9.278 -8.745 -1.890 1.00 79.00 101 VAL A O 1
ATOM 804 N N . LYS A 1 102 ? 10.940 -7.869 -0.665 1.00 77.00 102 LYS A N 1
ATOM 805 C CA . LYS A 1 102 ? 10.292 -8.028 0.647 1.00 77.00 102 LYS A CA 1
ATOM 806 C C . LYS A 1 102 ? 10.362 -6.729 1.441 1.00 77.00 102 LYS A C 1
ATOM 808 O O . LYS A 1 102 ? 11.323 -5.967 1.321 1.00 77.00 102 LYS A O 1
ATOM 813 N N . ILE A 1 103 ? 9.380 -6.500 2.310 1.00 80.19 103 ILE A N 1
ATOM 814 C CA . ILE A 1 103 ? 9.468 -5.436 3.314 1.00 80.19 103 ILE A CA 1
ATOM 815 C C . ILE A 1 103 ? 10.577 -5.747 4.329 1.00 80.19 103 ILE A C 1
ATOM 817 O O . ILE A 1 103 ? 10.892 -6.905 4.613 1.00 80.19 103 ILE A O 1
ATOM 821 N N . ARG A 1 104 ? 11.190 -4.705 4.898 1.00 84.62 104 ARG A N 1
ATOM 822 C CA . ARG A 1 104 ? 12.198 -4.882 5.952 1.00 84.62 104 ARG A CA 1
ATOM 823 C C . ARG A 1 104 ? 11.547 -5.446 7.214 1.00 84.62 104 ARG A C 1
ATOM 825 O O . ARG A 1 104 ? 10.489 -4.972 7.617 1.00 84.62 104 ARG A O 1
ATOM 832 N N . LYS A 1 105 ? 12.240 -6.367 7.895 1.00 82.50 105 LYS A N 1
ATOM 833 C CA . LYS A 1 105 ? 11.777 -6.962 9.164 1.00 82.50 105 LYS A CA 1
ATOM 834 C C . LYS A 1 105 ? 11.433 -5.909 10.222 1.00 82.50 105 LYS A C 1
ATOM 836 O O . LYS A 1 105 ? 10.446 -6.068 10.919 1.00 82.50 105 LYS A O 1
ATOM 841 N N . GLY A 1 106 ? 12.196 -4.814 10.290 1.00 92.12 106 GLY A N 1
ATOM 842 C CA . GLY A 1 106 ? 11.909 -3.705 11.207 1.00 92.12 106 GLY A CA 1
ATOM 843 C C . GLY A 1 106 ? 10.537 -3.069 10.968 1.00 92.12 106 GLY A C 1
ATOM 844 O O . GLY A 1 106 ? 9.788 -2.895 11.918 1.00 92.12 106 GLY A O 1
ATOM 845 N N . LEU A 1 107 ? 10.173 -2.823 9.703 1.00 89.38 107 LEU A N 1
ATOM 846 C CA . LEU A 1 107 ? 8.842 -2.317 9.353 1.00 89.38 107 LEU A CA 1
ATOM 847 C C . LEU A 1 107 ? 7.757 -3.349 9.678 1.00 89.38 107 LEU A C 1
ATOM 849 O O . LEU A 1 107 ? 6.698 -2.985 10.167 1.00 89.38 107 LEU A O 1
ATOM 853 N N . ALA A 1 108 ? 8.018 -4.635 9.430 1.00 82.81 108 ALA A N 1
ATOM 854 C CA . ALA A 1 108 ? 7.070 -5.687 9.783 1.00 82.81 108 ALA A CA 1
ATOM 855 C C . ALA A 1 108 ? 6.797 -5.719 11.299 1.00 82.81 108 ALA A C 1
ATOM 857 O O . ALA A 1 108 ? 5.640 -5.723 11.703 1.00 82.81 108 ALA A O 1
ATOM 858 N N . CYS A 1 109 ? 7.844 -5.667 12.130 1.00 92.94 109 CYS A N 1
ATOM 859 C CA . CYS A 1 109 ? 7.702 -5.587 13.585 1.00 92.94 109 CYS A CA 1
ATOM 860 C C . CYS A 1 109 ? 6.964 -4.316 14.023 1.00 92.94 109 CYS A C 1
ATOM 862 O O . CYS A 1 109 ? 6.109 -4.385 14.896 1.00 92.94 109 CYS A O 1
ATOM 864 N N . GLU A 1 110 ? 7.275 -3.171 13.414 1.00 94.00 110 GLU A N 1
ATOM 865 C CA . GLU A 1 110 ? 6.606 -1.900 13.703 1.00 94.00 110 GLU A CA 1
ATOM 866 C C . GLU A 1 110 ? 5.092 -1.994 13.456 1.00 94.00 110 GLU A C 1
ATOM 868 O O . GLU A 1 110 ? 4.303 -1.658 14.336 1.00 94.00 110 GLU A O 1
ATOM 873 N N . LEU A 1 111 ? 4.682 -2.534 12.304 1.00 90.19 111 LEU A N 1
ATOM 874 C CA . LEU A 1 111 ? 3.270 -2.750 11.978 1.00 90.19 111 LEU A CA 1
ATOM 875 C C . LEU A 1 111 ? 2.598 -3.741 12.937 1.00 90.19 111 LEU A C 1
ATOM 877 O O . LEU A 1 111 ? 1.451 -3.551 13.315 1.00 90.19 111 LEU A O 1
ATOM 881 N N . MET A 1 112 ? 3.302 -4.790 13.366 1.00 90.38 112 MET A N 1
ATOM 882 C CA . MET A 1 112 ? 2.750 -5.754 14.326 1.00 90.38 112 MET A CA 1
ATOM 883 C C . MET A 1 112 ? 2.495 -5.147 15.711 1.00 90.38 112 MET A C 1
ATOM 885 O O . MET A 1 112 ? 1.608 -5.615 16.419 1.00 90.38 112 MET A O 1
ATOM 889 N N . LEU A 1 113 ? 3.277 -4.141 16.111 1.00 92.38 113 LEU A N 1
ATOM 890 C CA . LEU A 1 113 ? 3.180 -3.512 17.431 1.00 92.38 113 LEU A CA 1
ATOM 891 C C . LEU A 1 113 ? 2.201 -2.332 17.460 1.00 92.38 113 LEU A C 1
ATOM 893 O O . LEU A 1 113 ? 1.574 -2.092 18.487 1.00 92.38 113 LEU A O 1
ATOM 897 N N . ASN A 1 114 ? 2.069 -1.613 16.343 1.00 90.56 114 ASN A N 1
ATOM 898 C CA . ASN A 1 114 ? 1.396 -0.314 16.276 1.00 90.56 114 ASN A CA 1
ATOM 899 C C . ASN A 1 114 ? 0.121 -0.338 15.417 1.00 90.56 114 ASN A C 1
ATOM 901 O O . ASN A 1 114 ? -0.180 0.653 14.758 1.00 90.56 114 ASN A O 1
ATOM 905 N N . CYS A 1 115 ? -0.585 -1.466 15.311 1.00 88.56 115 CYS A N 1
ATOM 906 C CA . CYS A 1 115 ? -1.806 -1.571 14.497 1.00 88.56 115 CYS A CA 1
ATOM 907 C C . CYS A 1 115 ? -2.953 -2.217 15.280 1.00 88.56 115 CYS A C 1
ATOM 909 O O . CYS A 1 115 ? -3.469 -3.267 14.896 1.00 88.56 115 CYS A O 1
ATOM 911 N N . SER A 1 116 ? -3.334 -1.584 16.391 1.00 88.75 116 SER A N 1
ATOM 912 C CA . SER A 1 116 ? -4.384 -2.073 17.299 1.00 88.75 116 SER A CA 1
ATOM 913 C C . SER A 1 116 ? -5.737 -1.372 17.150 1.00 88.75 116 SER A C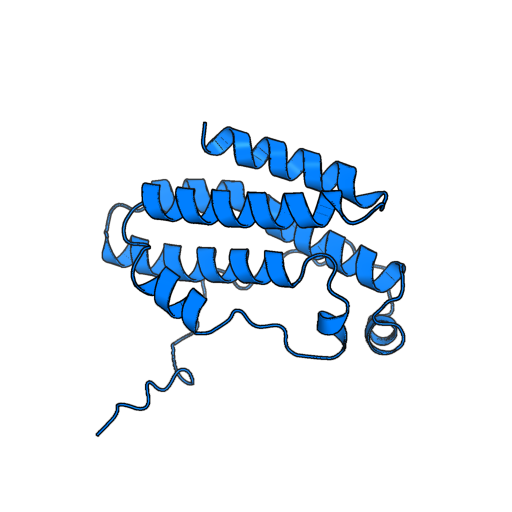 1
ATOM 915 O O . SER A 1 116 ? -6.740 -1.857 17.672 1.00 88.75 116 SER A O 1
ATOM 917 N N . ASP A 1 117 ? -5.797 -0.262 16.412 1.00 92.62 117 ASP A N 1
ATOM 918 C CA . ASP A 1 117 ? -7.035 0.466 16.141 1.00 92.62 117 ASP A CA 1
ATOM 919 C C . ASP A 1 117 ? -7.077 1.046 14.720 1.00 92.62 117 ASP A C 1
ATOM 921 O O . ASP A 1 117 ? -6.069 1.107 14.008 1.00 92.62 117 ASP A O 1
ATOM 925 N N . ILE A 1 118 ? -8.269 1.479 14.301 1.00 94.19 118 ILE A N 1
ATOM 926 C CA . ILE A 1 118 ? -8.495 2.003 12.952 1.00 94.19 118 ILE A CA 1
ATOM 927 C C . ILE A 1 118 ? -7.710 3.284 12.665 1.00 94.19 118 ILE A C 1
ATOM 929 O O . ILE A 1 118 ? -7.231 3.443 11.549 1.00 94.19 118 ILE A O 1
ATOM 933 N N . LYS A 1 119 ? -7.489 4.160 13.652 1.00 94.06 119 LYS A N 1
ATOM 934 C CA . LYS A 1 119 ? -6.754 5.416 13.443 1.00 94.06 119 LYS A CA 1
ATOM 935 C C . LYS A 1 119 ? -5.286 5.138 13.133 1.00 94.06 119 LYS A C 1
ATOM 937 O O . LYS A 1 119 ? -4.714 5.764 12.244 1.00 94.06 119 LYS A O 1
ATOM 942 N N . GLN A 1 120 ? -4.683 4.179 13.836 1.00 94.25 120 GLN A N 1
ATOM 943 C CA . GLN A 1 120 ? -3.315 3.732 13.565 1.00 94.25 120 GLN A CA 1
ATOM 944 C C . GLN A 1 120 ? -3.200 3.115 12.164 1.00 94.25 120 GLN A C 1
ATOM 946 O O . GLN A 1 120 ? -2.267 3.411 11.417 1.00 94.25 120 GLN A O 1
ATOM 951 N N . VAL A 1 121 ? -4.179 2.297 11.775 1.00 94.38 121 VAL A N 1
ATOM 952 C CA . VAL A 1 121 ? -4.224 1.683 10.444 1.00 94.38 121 VAL A CA 1
ATOM 953 C C . VAL A 1 121 ? -4.370 2.733 9.340 1.00 94.38 121 VAL A C 1
ATOM 955 O O . VAL A 1 121 ? -3.617 2.709 8.366 1.00 94.38 121 VAL A O 1
ATOM 958 N N . GLU A 1 122 ? -5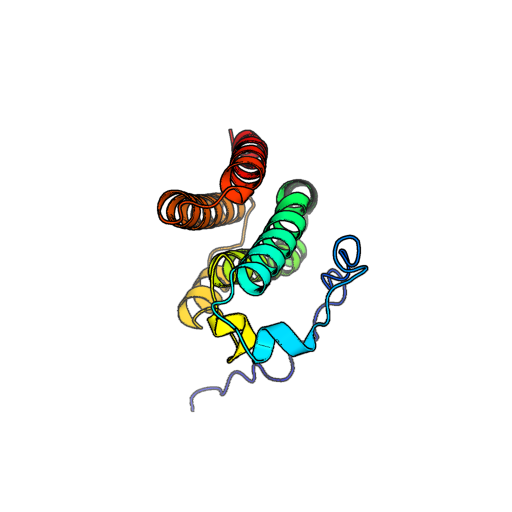.286 3.687 9.500 1.00 94.62 122 GLU A N 1
ATOM 959 C CA . GLU A 1 122 ? -5.483 4.804 8.571 1.00 94.62 122 GLU A CA 1
ATOM 960 C C . GLU A 1 122 ? -4.218 5.666 8.451 1.00 94.62 122 GLU A C 1
ATOM 962 O O . GLU A 1 122 ? -3.818 6.019 7.341 1.00 94.62 122 GLU A O 1
ATOM 967 N N . TYR A 1 123 ? -3.515 5.916 9.562 1.00 95.12 123 TYR A N 1
ATOM 968 C CA . TYR A 1 123 ? -2.214 6.586 9.547 1.00 95.12 123 TYR A CA 1
ATOM 969 C C . TYR A 1 123 ? -1.193 5.850 8.664 1.00 95.12 123 TYR A C 1
ATOM 971 O O . TYR A 1 123 ? -0.558 6.470 7.803 1.00 95.12 123 TYR A O 1
ATOM 979 N N . TYR A 1 124 ? -1.048 4.530 8.823 1.00 96.00 124 TYR A N 1
ATOM 980 C CA . TYR A 1 124 ? -0.114 3.753 8.005 1.00 96.00 124 TYR A CA 1
ATOM 981 C C . TYR A 1 124 ? -0.535 3.684 6.534 1.00 96.00 124 TYR A C 1
ATOM 983 O O . TYR A 1 124 ? 0.328 3.801 5.659 1.00 96.00 124 TYR A O 1
ATOM 991 N N . PHE A 1 125 ? -1.831 3.564 6.233 1.00 94.88 125 PHE A N 1
ATOM 992 C CA . PHE A 1 125 ? -2.311 3.653 4.854 1.00 94.88 125 PHE A CA 1
ATOM 993 C C . PHE A 1 125 ? -1.961 5.001 4.224 1.00 94.88 125 PHE A C 1
ATOM 995 O O . PHE A 1 125 ? -1.344 5.021 3.158 1.00 94.88 125 PHE A O 1
ATOM 1002 N N . CYS A 1 126 ? -2.247 6.118 4.897 1.00 94.44 126 CYS A N 1
ATOM 1003 C CA . CYS A 1 126 ? -1.860 7.456 4.446 1.00 94.44 126 CYS A CA 1
ATOM 1004 C C . CYS A 1 126 ? -0.345 7.566 4.214 1.00 94.44 126 CYS A C 1
ATOM 1006 O O . CYS A 1 126 ? 0.103 8.093 3.193 1.00 94.44 126 CYS A O 1
ATOM 1008 N N . LEU A 1 127 ? 0.466 7.014 5.119 1.00 95.44 127 LEU A N 1
ATOM 1009 C CA . LEU A 1 127 ? 1.921 6.978 4.984 1.00 95.44 127 LEU A CA 1
ATOM 1010 C C . LEU A 1 127 ? 2.371 6.196 3.738 1.00 95.44 127 LEU A C 1
ATOM 1012 O O . LEU A 1 127 ? 3.271 6.647 3.023 1.00 95.44 127 LEU A O 1
ATOM 1016 N N . PHE A 1 128 ? 1.763 5.044 3.449 1.00 95.06 128 PHE A N 1
ATOM 1017 C CA . PHE A 1 128 ? 2.072 4.250 2.256 1.00 95.06 128 PHE A CA 1
ATOM 1018 C C . PHE A 1 128 ? 1.588 4.914 0.965 1.00 95.06 128 PHE A C 1
ATOM 1020 O O . PHE A 1 128 ? 2.339 4.944 -0.013 1.00 95.06 128 PHE A O 1
ATOM 1027 N N . ILE A 1 129 ? 0.406 5.526 0.984 1.00 94.06 129 ILE A N 1
ATOM 1028 C CA . ILE A 1 129 ? -0.143 6.300 -0.132 1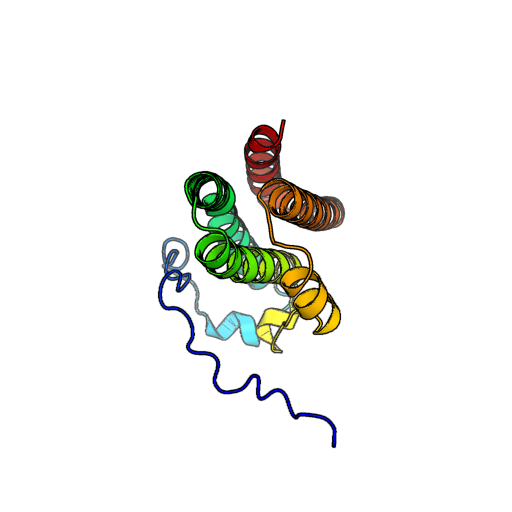.00 94.06 129 ILE A CA 1
ATOM 1029 C C . ILE A 1 129 ? 0.778 7.481 -0.477 1.00 94.06 129 ILE A C 1
ATOM 1031 O O . ILE A 1 129 ? 1.143 7.680 -1.634 1.00 94.06 129 ILE A O 1
ATOM 1035 N N . ASN A 1 130 ? 1.260 8.214 0.526 1.00 93.94 130 ASN A N 1
ATOM 1036 C CA . ASN A 1 130 ? 2.203 9.313 0.312 1.00 93.94 130 ASN A CA 1
ATOM 1037 C C . ASN A 1 130 ? 3.554 8.823 -0.241 1.00 93.94 130 ASN A C 1
ATOM 1039 O O . ASN A 1 130 ? 4.210 9.519 -1.019 1.00 93.94 130 ASN A O 1
ATOM 1043 N N . LYS A 1 131 ? 4.001 7.615 0.133 1.00 94.62 131 LYS A N 1
ATOM 1044 C CA . LYS A 1 131 ? 5.226 7.019 -0.426 1.00 94.62 131 LYS A CA 1
ATOM 1045 C C . LYS A 1 131 ? 5.070 6.667 -1.904 1.00 94.62 131 LYS A C 1
ATOM 1047 O O . LYS A 1 131 ? 5.994 6.936 -2.672 1.00 94.62 131 LYS A O 1
ATOM 1052 N N . ILE A 1 132 ? 3.944 6.076 -2.307 1.00 92.12 132 ILE A N 1
ATOM 1053 C CA . ILE A 1 132 ? 3.711 5.753 -3.721 1.00 92.12 132 ILE A CA 1
ATOM 1054 C C . ILE A 1 132 ? 3.496 7.019 -4.555 1.00 92.12 132 ILE A C 1
ATOM 1056 O O . ILE A 1 132 ? 4.056 7.122 -5.639 1.00 92.12 132 ILE A O 1
ATOM 1060 N N . GLU A 1 133 ? 2.829 8.039 -4.018 1.00 91.25 133 GLU A N 1
ATOM 1061 C CA . GLU A 1 133 ? 2.680 9.341 -4.679 1.00 91.25 133 GLU A CA 1
ATOM 1062 C C . GLU A 1 133 ? 4.034 10.000 -4.983 1.00 91.25 133 GLU A C 1
ATOM 1064 O O . GLU A 1 133 ? 4.277 10.440 -6.108 1.00 91.25 133 GLU A O 1
ATOM 1069 N N . LYS A 1 134 ? 4.971 9.982 -4.028 1.00 91.69 134 LYS A N 1
ATOM 1070 C CA . LYS A 1 134 ? 6.347 10.456 -4.260 1.00 91.69 134 LYS A CA 1
ATOM 1071 C C . LYS A 1 134 ? 7.066 9.661 -5.352 1.00 91.69 134 LYS A C 1
ATOM 1073 O O . LYS A 1 134 ? 7.832 10.234 -6.124 1.00 91.69 134 LYS A O 1
ATOM 1078 N N . LYS A 1 135 ? 6.835 8.344 -5.433 1.00 90.31 135 LYS A N 1
ATOM 1079 C CA . LYS A 1 135 ? 7.384 7.516 -6.520 1.00 90.31 135 LYS A CA 1
ATOM 1080 C C . LYS A 1 135 ? 6.794 7.911 -7.873 1.00 90.31 135 LYS A C 1
ATOM 1082 O O . LYS A 1 135 ? 7.539 8.003 -8.839 1.00 90.31 135 LYS A O 1
ATOM 1087 N N . ILE A 1 136 ? 5.494 8.192 -7.926 1.00 88.06 136 ILE A N 1
ATOM 1088 C CA . ILE A 1 136 ? 4.812 8.641 -9.142 1.00 88.06 136 ILE A CA 1
ATOM 1089 C C . ILE A 1 136 ? 5.373 9.978 -9.628 1.00 88.06 136 ILE A C 1
ATOM 1091 O O . ILE A 1 136 ? 5.665 10.104 -10.808 1.00 88.06 136 ILE A O 1
ATOM 1095 N N . GLN A 1 137 ? 5.578 10.953 -8.736 1.00 84.00 137 GLN A N 1
ATOM 1096 C CA . GLN A 1 137 ? 6.147 12.262 -9.097 1.00 84.00 137 GLN A CA 1
ATOM 1097 C C . GLN A 1 137 ? 7.561 12.158 -9.686 1.00 84.00 137 GLN A C 1
ATOM 1099 O O . GLN A 1 137 ? 7.952 12.976 -10.513 1.00 84.00 137 GLN A O 1
ATOM 1104 N N . LYS A 1 138 ? 8.333 11.151 -9.265 1.00 82.50 138 LYS A N 1
ATOM 1105 C CA . LYS A 1 138 ? 9.703 10.926 -9.738 1.00 82.50 138 LYS A CA 1
ATOM 1106 C C . LYS A 1 138 ? 9.767 10.269 -11.123 1.00 82.50 138 LYS A C 1
ATOM 1108 O O . LYS A 1 138 ? 10.778 10.401 -11.807 1.00 82.50 138 LYS A O 1
ATOM 1113 N N . CYS A 1 139 ? 8.733 9.538 -11.529 1.00 69.69 139 CYS A N 1
ATOM 1114 C CA . CYS A 1 139 ? 8.702 8.817 -12.799 1.00 69.69 139 CYS A CA 1
ATOM 1115 C C . CYS A 1 139 ? 7.868 9.617 -13.801 1.00 69.69 139 CYS A C 1
ATOM 1117 O O . CYS A 1 139 ? 6.774 10.034 -13.466 1.00 69.69 139 CYS A O 1
ATOM 1119 N N . SER A 1 140 ? 8.330 9.844 -15.027 1.00 58.66 140 SER A N 1
ATOM 1120 C CA . SER A 1 140 ? 7.591 10.604 -16.048 1.00 58.66 140 SER A CA 1
ATOM 1121 C C . SER A 1 140 ? 6.924 9.670 -17.068 1.00 58.66 140 SER A C 1
ATOM 1123 O O . SER A 1 140 ? 7.293 9.687 -18.236 1.00 58.66 140 SER A O 1
ATOM 1125 N N . ASN A 1 141 ? 5.973 8.829 -16.637 1.00 60.06 141 ASN A N 1
ATOM 1126 C CA . ASN A 1 141 ? 5.287 7.861 -17.509 1.00 60.06 141 ASN A CA 1
ATOM 1127 C C . ASN A 1 141 ? 3.771 8.124 -17.609 1.00 60.06 141 ASN A C 1
ATOM 1129 O O . ASN A 1 141 ? 3.145 8.621 -16.674 1.00 60.06 141 ASN A O 1
ATOM 1133 N N . ILE A 1 142 ? 3.167 7.753 -18.744 1.00 59.84 142 ILE A N 1
ATOM 1134 C CA . ILE A 1 142 ? 1.742 7.974 -19.080 1.00 59.84 142 ILE A CA 1
ATOM 1135 C C . ILE A 1 142 ? 0.788 7.326 -18.053 1.00 59.84 142 ILE A C 1
ATOM 1137 O O . ILE A 1 142 ? -0.224 7.928 -17.690 1.00 59.84 142 ILE A O 1
ATOM 1141 N N . ASN A 1 143 ? 1.156 6.165 -17.493 1.00 62.34 143 ASN A N 1
ATOM 1142 C CA . ASN A 1 143 ? 0.359 5.423 -16.498 1.00 62.34 143 ASN A CA 1
ATOM 1143 C C . ASN A 1 143 ? 0.197 6.144 -15.147 1.00 62.34 143 ASN A C 1
ATOM 1145 O O . ASN A 1 143 ? -0.631 5.756 -14.323 1.00 62.34 143 ASN A O 1
ATOM 1149 N N . ASN A 1 144 ? 0.947 7.221 -14.914 1.00 73.44 144 ASN A N 1
ATOM 1150 C CA . ASN A 1 144 ? 0.872 7.977 -13.671 1.00 73.44 144 ASN A CA 1
ATOM 1151 C C . ASN A 1 144 ? -0.472 8.678 -13.467 1.00 73.44 144 ASN A C 1
ATOM 1153 O O . ASN A 1 144 ? -0.877 8.847 -12.322 1.00 73.44 144 ASN A O 1
ATOM 1157 N N . LYS A 1 145 ? -1.169 9.084 -14.538 1.00 81.12 145 LYS A N 1
ATOM 1158 C CA . LYS A 1 145 ? -2.434 9.831 -14.413 1.00 81.12 145 LYS A CA 1
ATOM 1159 C C . LYS A 1 145 ? -3.522 8.994 -13.737 1.00 81.12 145 LYS A C 1
ATOM 1161 O O . LYS A 1 145 ? -4.087 9.427 -12.739 1.00 81.12 145 LYS A O 1
ATOM 1166 N N . HIS A 1 146 ? -3.738 7.766 -14.209 1.00 83.94 146 HIS A N 1
ATOM 1167 C CA . HIS A 1 146 ? -4.729 6.853 -13.629 1.00 83.94 146 HIS A CA 1
ATOM 1168 C C . HIS A 1 146 ? -4.401 6.484 -12.179 1.00 83.94 146 HIS A C 1
ATOM 1170 O O . HIS A 1 146 ? -5.280 6.491 -11.317 1.00 83.94 146 HIS A O 1
ATOM 1176 N N . MET A 1 147 ? -3.123 6.233 -11.881 1.00 85.06 147 MET A N 1
ATOM 1177 C CA . MET A 1 147 ? -2.693 5.952 -10.513 1.00 85.06 147 MET A CA 1
ATOM 1178 C C . MET A 1 147 ? -2.870 7.172 -9.590 1.00 85.06 147 MET A C 1
ATOM 1180 O O . MET A 1 147 ? -3.281 7.013 -8.442 1.00 85.06 147 MET A O 1
ATOM 1184 N N . GLN A 1 148 ? -2.612 8.395 -10.073 1.00 87.88 148 GLN A N 1
ATOM 1185 C CA . GLN A 1 148 ? -2.869 9.629 -9.316 1.00 87.88 148 GLN A CA 1
ATOM 1186 C C . GLN A 1 148 ? -4.357 9.832 -9.036 1.00 87.88 148 GLN A C 1
ATOM 1188 O O . GLN A 1 148 ? -4.723 10.142 -7.906 1.00 87.88 148 GLN A O 1
ATOM 1193 N N . GLU A 1 149 ? -5.222 9.629 -10.029 1.00 89.19 149 GLU A N 1
ATOM 1194 C CA . GLU A 1 149 ? -6.676 9.698 -9.846 1.00 89.19 149 GLU A CA 1
ATOM 1195 C C . GLU A 1 149 ? -7.157 8.693 -8.798 1.00 89.19 149 GLU A C 1
ATOM 1197 O O . GLU A 1 149 ? -7.957 9.042 -7.928 1.00 89.19 149 GLU A O 1
ATOM 1202 N N . LEU A 1 150 ? -6.640 7.462 -8.841 1.00 89.31 150 LEU A N 1
ATOM 1203 C CA . LEU A 1 150 ? -6.959 6.437 -7.856 1.00 89.31 150 LEU A CA 1
ATOM 1204 C C . LEU A 1 150 ? -6.497 6.837 -6.449 1.00 89.31 150 LEU A C 1
ATOM 1206 O O . LEU A 1 150 ? -7.275 6.756 -5.501 1.00 89.31 150 LEU A O 1
ATOM 1210 N N . ILE A 1 151 ? -5.261 7.320 -6.310 1.00 90.88 151 ILE A N 1
ATOM 1211 C CA . ILE A 1 151 ? -4.733 7.809 -5.030 1.00 90.88 151 ILE A CA 1
ATOM 1212 C C . ILE A 1 151 ? -5.584 8.957 -4.489 1.00 90.88 151 ILE A C 1
ATOM 1214 O O . ILE A 1 151 ? -5.898 8.965 -3.302 1.00 90.88 151 ILE A O 1
ATOM 1218 N N . ASN A 1 152 ? -5.995 9.896 -5.341 1.00 91.00 152 ASN A N 1
ATOM 1219 C CA . ASN A 1 152 ? -6.844 11.013 -4.937 1.00 91.00 152 ASN A CA 1
ATOM 1220 C C . ASN A 1 152 ? -8.204 10.527 -4.420 1.00 91.00 152 ASN A C 1
ATOM 1222 O O . ASN A 1 152 ? -8.652 10.997 -3.377 1.00 91.00 152 ASN A O 1
ATOM 1226 N N . LYS A 1 153 ? -8.825 9.548 -5.092 1.00 90.25 153 LYS A N 1
ATOM 1227 C CA . LYS A 1 153 ? -10.070 8.913 -4.625 1.00 90.25 153 LYS A CA 1
ATOM 1228 C C . LYS A 1 153 ? -9.886 8.229 -3.271 1.00 90.25 153 LYS A C 1
ATOM 1230 O O . LYS A 1 153 ? -10.701 8.420 -2.378 1.00 90.25 153 LYS A O 1
ATOM 1235 N N . ILE A 1 154 ? -8.803 7.475 -3.093 1.00 88.62 154 ILE A N 1
ATOM 1236 C CA . ILE A 1 154 ? -8.526 6.787 -1.825 1.00 88.62 154 ILE A CA 1
ATOM 1237 C C . ILE A 1 154 ? -8.256 7.804 -0.705 1.00 88.62 154 ILE A C 1
ATOM 1239 O O . ILE A 1 154 ? -8.752 7.638 0.404 1.00 88.62 154 ILE A O 1
ATOM 1243 N N . LYS A 1 155 ? -7.517 8.887 -0.979 1.00 89.31 155 LYS A N 1
ATOM 1244 C CA . LYS A 1 155 ? -7.247 9.951 0.003 1.00 89.31 155 LYS A CA 1
ATOM 1245 C C . LYS A 1 155 ? -8.524 10.610 0.524 1.00 89.31 155 LYS A C 1
ATOM 1247 O O . LYS A 1 155 ? -8.580 10.949 1.700 1.00 89.31 155 LYS A O 1
ATOM 1252 N N . GLN A 1 156 ? -9.554 10.741 -0.314 1.00 88.56 156 GLN A N 1
ATOM 1253 C CA . GLN A 1 156 ? -10.855 11.273 0.106 1.00 88.56 156 GLN A CA 1
ATOM 1254 C C . GLN A 1 156 ? -11.544 10.414 1.180 1.00 88.56 156 GLN A C 1
ATOM 1256 O O . GLN A 1 156 ? -12.412 10.928 1.872 1.00 88.56 156 GLN A O 1
ATOM 1261 N N . LEU A 1 157 ? -11.157 9.145 1.364 1.00 84.69 157 LEU A N 1
ATOM 1262 C CA . LEU A 1 157 ? -11.728 8.265 2.395 1.00 84.69 157 LEU A CA 1
ATOM 1263 C C . LEU A 1 157 ? -11.212 8.539 3.813 1.00 84.69 157 LEU A C 1
ATOM 1265 O O . LEU A 1 157 ? -11.802 8.035 4.775 1.00 84.69 157 LEU A O 1
ATOM 1269 N N . PHE A 1 158 ? -10.101 9.268 3.934 1.00 80.94 158 PHE A N 1
ATOM 1270 C CA . PHE A 1 158 ? -9.454 9.594 5.208 1.00 80.94 158 PHE A CA 1
ATOM 1271 C C . PHE A 1 158 ? -9.692 11.045 5.653 1.00 80.94 158 PHE A C 1
ATOM 1273 O O . PHE A 1 158 ? -9.163 11.441 6.691 1.00 80.94 158 PHE A O 1
ATOM 1280 N N . ASN A 1 159 ? -10.442 11.822 4.864 1.00 63.12 159 ASN A N 1
ATOM 1281 C CA . ASN A 1 159 ? -10.841 13.195 5.180 1.00 63.12 159 ASN A CA 1
ATOM 1282 C C . ASN A 1 159 ? -12.193 13.243 5.894 1.00 63.12 159 ASN A C 1
ATOM 1284 O O . ASN A 1 159 ? -13.048 12.376 5.600 1.00 63.12 159 ASN A O 1
#

InterPro domains:
  IPR008949 Isoprenoid synthase domain superfamily [G3DSA:1.10.600.10] (21-159)
  IPR008949 Isoprenoid synthase domain superfamily [SSF48576] (25-157)
  IPR044844 Trans-isoprenyl diphosphate synthases, eukaryotic-type [PTHR11626] (29-157)